Protein AF-A0A927YFL9-F1 (afdb_monomer)

Secondary structure (DSSP, 8-state):
---HHHHHHHHHHHHHHHHHHHHHHHHHTT-SS--TTHHHHHHHHHHHHHHHHHHHSPPS-S-THHHHHHHHHHHHHHHHHHHHHHHHHT-S-SSHHHHHHHHHHHHHHHHHHHHHHHHHHHHHHHHHHHHHHHHHHTT-

Structure (mmCIF, N/CA/C/O backbone):
data_AF-A0A927YFL9-F1
#
_entry.id   AF-A0A927YFL9-F1
#
loop_
_atom_site.group_PDB
_atom_site.id
_atom_site.type_symbol
_atom_site.label_atom_id
_atom_site.label_alt_id
_atom_site.label_comp_id
_atom_site.label_asym_id
_atom_site.label_entity_id
_atom_site.label_seq_id
_atom_site.pdbx_PDB_ins_code
_atom_site.Cartn_x
_atom_site.Cartn_y
_atom_site.Cartn_z
_atom_site.occupancy
_atom_site.B_iso_or_equiv
_atom_site.auth_seq_id
_atom_site.auth_comp_id
_atom_site.auth_asym_id
_atom_site.auth_atom_id
_atom_site.pdbx_PDB_model_num
ATOM 1 N N . MET A 1 1 ? -5.599 15.712 15.886 1.00 47.41 1 MET A N 1
ATOM 2 C CA . MET A 1 1 ? -4.194 15.367 15.553 1.00 47.41 1 MET A CA 1
ATOM 3 C C . MET A 1 1 ? -4.098 13.857 15.496 1.00 47.41 1 MET A C 1
ATOM 5 O O . MET A 1 1 ? -4.342 13.212 16.509 1.00 47.41 1 MET A O 1
ATOM 9 N N . ARG A 1 2 ? -3.800 13.289 14.327 1.00 64.38 2 ARG A N 1
ATOM 10 C CA . ARG A 1 2 ? -3.713 11.833 14.165 1.00 64.38 2 ARG A CA 1
ATOM 11 C C . ARG A 1 2 ? -2.525 11.284 14.945 1.00 64.38 2 ARG A C 1
ATOM 13 O O . ARG A 1 2 ? -1.443 11.865 14.920 1.00 64.38 2 ARG A O 1
ATOM 20 N N . SER A 1 3 ? -2.725 10.172 15.645 1.00 75.94 3 SER A N 1
ATOM 21 C CA . SER A 1 3 ? -1.669 9.568 16.459 1.00 75.94 3 SER A CA 1
ATOM 22 C C . SER A 1 3 ? -0.585 8.942 15.579 1.00 75.94 3 SER A C 1
ATOM 24 O O . SER 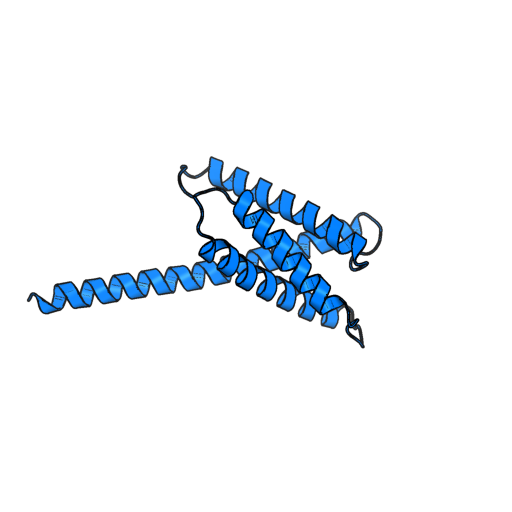A 1 3 ? -0.890 8.315 14.567 1.00 75.94 3 SER A O 1
ATOM 26 N N . ILE A 1 4 ? 0.678 9.024 16.007 1.00 83.56 4 ILE A N 1
ATOM 27 C CA . ILE A 1 4 ? 1.791 8.266 15.403 1.00 83.56 4 ILE A C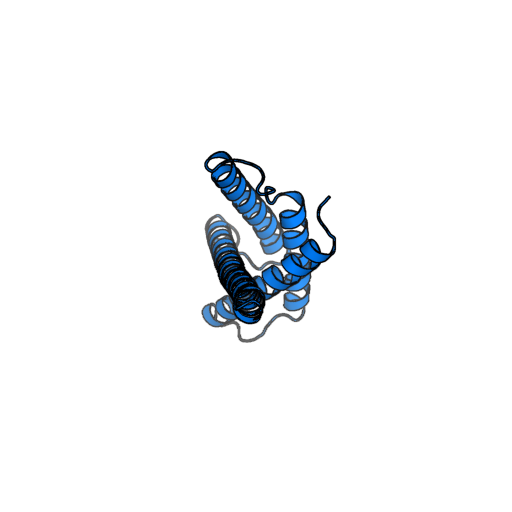A 1
ATOM 28 C C . ILE A 1 4 ? 1.496 6.757 15.407 1.00 83.56 4 ILE A C 1
ATOM 30 O O . ILE A 1 4 ? 1.890 6.046 14.488 1.00 83.56 4 ILE A O 1
ATOM 34 N N . LYS A 1 5 ? 0.745 6.265 16.400 1.00 83.56 5 LYS A N 1
ATOM 35 C CA . LYS A 1 5 ? 0.334 4.855 16.471 1.00 83.56 5 LYS A CA 1
ATOM 36 C C . LYS A 1 5 ? -0.501 4.432 15.258 1.00 83.56 5 LYS A C 1
ATOM 38 O O . LYS A 1 5 ? -0.318 3.325 14.763 1.00 83.56 5 LYS A O 1
ATOM 43 N N . GLU A 1 6 ? -1.353 5.323 14.749 1.00 82.12 6 GLU A N 1
ATOM 44 C CA . GLU A 1 6 ? -2.157 5.060 13.550 1.00 82.12 6 GLU A CA 1
ATOM 45 C C . GLU A 1 6 ? -1.281 4.984 12.300 1.00 82.12 6 GLU A C 1
ATOM 47 O O . GLU A 1 6 ? -1.466 4.088 11.483 1.00 82.12 6 GLU A O 1
ATOM 52 N N . LEU A 1 7 ? -0.269 5.851 12.173 1.00 86.12 7 LEU A N 1
ATOM 53 C CA . LEU A 1 7 ? 0.694 5.771 11.070 1.00 86.12 7 LEU A CA 1
ATOM 54 C C . LEU A 1 7 ? 1.405 4.409 11.045 1.00 86.12 7 LEU A C 1
ATOM 56 O O . LEU A 1 7 ? 1.472 3.772 9.9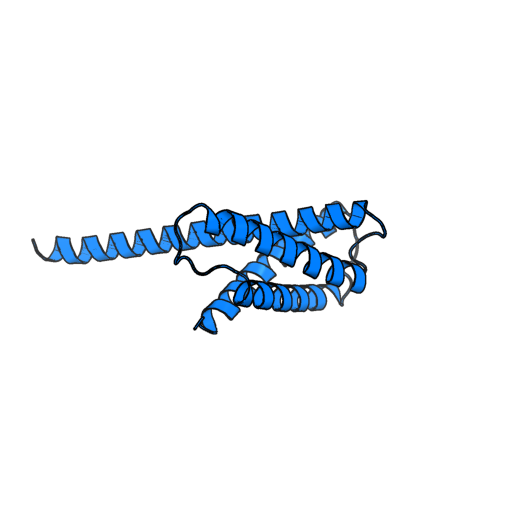96 1.00 86.12 7 LEU A O 1
ATOM 60 N N . PHE A 1 8 ? 1.899 3.941 12.196 1.00 87.56 8 PHE A N 1
ATOM 61 C CA . PHE A 1 8 ? 2.545 2.627 12.297 1.00 87.56 8 PHE A CA 1
ATOM 62 C C . PHE A 1 8 ? 1.582 1.476 11.988 1.00 87.56 8 PHE A C 1
ATOM 64 O O . PHE A 1 8 ? 1.962 0.526 11.307 1.00 87.56 8 PHE A O 1
ATOM 71 N N . LYS A 1 9 ? 0.328 1.566 12.442 1.00 86.19 9 LYS A N 1
ATOM 72 C CA . LYS A 1 9 ? -0.717 0.582 12.134 1.00 86.19 9 LYS A CA 1
ATOM 73 C C . LYS A 1 9 ? -0.981 0.504 10.625 1.00 86.19 9 LYS A C 1
ATOM 75 O O . LYS A 1 9 ? -0.938 -0.588 10.060 1.00 86.19 9 LYS A O 1
ATOM 80 N N . TRP A 1 10 ? -1.165 1.648 9.961 1.00 85.94 10 TRP A N 1
ATOM 81 C CA . TRP A 1 10 ? -1.327 1.715 8.505 1.00 85.94 10 TRP A CA 1
ATOM 82 C C . TRP A 1 10 ? -0.101 1.197 7.760 1.00 85.94 10 TRP A C 1
ATOM 84 O O . TRP A 1 10 ? -0.252 0.440 6.806 1.00 85.94 10 TRP A O 1
ATOM 94 N N . PHE A 1 11 ? 1.106 1.534 8.217 1.00 90.12 11 PHE A N 1
ATOM 95 C CA . PHE A 1 11 ? 2.343 1.017 7.639 1.00 90.12 11 PHE A CA 1
ATOM 96 C C . PHE A 1 11 ? 2.402 -0.511 7.661 1.00 90.12 11 PHE A C 1
ATOM 98 O O . PHE A 1 11 ? 2.730 -1.113 6.639 1.00 90.12 11 PHE A O 1
ATOM 105 N N . ILE A 1 12 ? 2.041 -1.144 8.780 1.00 89.56 12 ILE A N 1
ATOM 106 C CA . ILE A 1 12 ? 2.032 -2.607 8.893 1.00 89.56 12 ILE A CA 1
ATOM 107 C C . ILE A 1 12 ? 0.994 -3.215 7.944 1.00 89.56 12 ILE A C 1
ATOM 109 O O . ILE A 1 12 ? 1.331 -4.129 7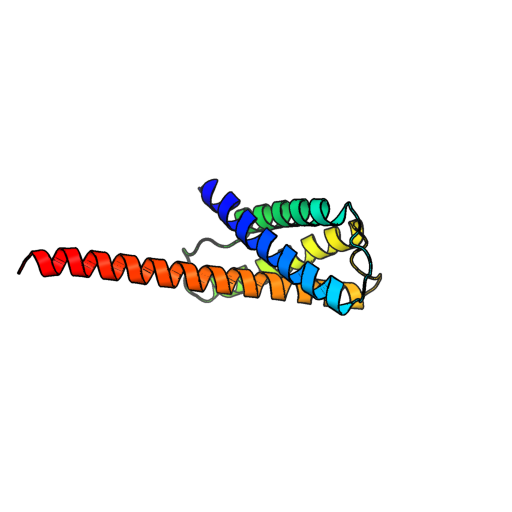.192 1.00 89.56 12 ILE A O 1
ATOM 113 N N . TYR A 1 13 ? -0.240 -2.702 7.929 1.00 87.50 13 TYR A N 1
ATOM 114 C CA . TYR A 1 13 ? -1.288 -3.239 7.055 1.00 87.50 13 TYR A CA 1
ATOM 115 C C . TYR A 1 13 ? -0.967 -3.074 5.573 1.00 87.50 13 TYR A C 1
ATOM 117 O O . TYR A 1 13 ? -1.070 -4.037 4.816 1.00 87.50 13 TYR A O 1
ATOM 125 N N . ILE A 1 14 ? -0.537 -1.880 5.165 1.00 88.25 14 ILE A N 1
ATOM 126 C CA . ILE A 1 14 ? -0.239 -1.594 3.764 1.00 88.25 14 ILE A CA 1
ATOM 127 C C . ILE A 1 14 ? 0.984 -2.389 3.311 1.00 88.25 14 ILE A C 1
ATOM 129 O O . ILE A 1 14 ? 0.940 -3.001 2.250 1.00 88.25 14 ILE A O 1
ATOM 133 N N . SER A 1 15 ? 2.046 -2.460 4.118 1.00 90.69 15 SER A N 1
ATOM 134 C CA . SER A 1 15 ? 3.237 -3.245 3.763 1.00 90.69 15 SER A CA 1
ATOM 135 C C . SER A 1 15 ? 2.924 -4.737 3.651 1.00 90.69 15 SER A C 1
ATOM 137 O O . SER A 1 15 ? 3.399 -5.386 2.723 1.00 90.69 15 SER A O 1
ATOM 139 N N . ALA A 1 16 ? 2.091 -5.277 4.547 1.00 90.81 16 ALA A N 1
ATOM 140 C CA . ALA A 1 16 ? 1.627 -6.659 4.452 1.00 90.81 16 ALA A CA 1
ATOM 141 C C . ALA A 1 16 ? 0.793 -6.892 3.181 1.00 90.81 16 ALA A C 1
ATOM 143 O O . ALA A 1 16 ? 1.019 -7.871 2.475 1.00 90.81 16 ALA A O 1
ATOM 144 N N . GLY A 1 17 ? -0.120 -5.973 2.851 1.00 90.06 17 GLY A N 1
ATOM 145 C CA . GLY A 1 17 ? -0.913 -6.032 1.622 1.00 90.06 17 GLY A CA 1
ATOM 146 C C . GLY A 1 17 ? -0.050 -5.981 0.360 1.00 90.06 17 GLY A C 1
ATOM 147 O O . GLY A 1 17 ? -0.195 -6.837 -0.510 1.00 90.06 17 GLY A O 1
ATOM 148 N N . ILE A 1 18 ? 0.894 -5.034 0.281 1.00 90.56 18 ILE A N 1
ATOM 149 C CA . ILE A 1 18 ? 1.838 -4.921 -0.842 1.00 90.56 18 ILE A CA 1
ATOM 150 C C . ILE A 1 18 ? 2.668 -6.196 -0.964 1.00 90.56 18 ILE A C 1
ATOM 152 O O . ILE A 1 18 ? 2.862 -6.674 -2.076 1.00 90.56 18 ILE A O 1
ATOM 156 N N . LEU A 1 19 ? 3.138 -6.771 0.145 1.00 91.25 19 LEU A N 1
ATOM 157 C CA . LEU A 1 19 ? 3.923 -8.004 0.119 1.00 91.25 19 LEU A CA 1
ATOM 158 C C . LEU A 1 19 ? 3.119 -9.180 -0.451 1.00 91.25 19 LEU A C 1
ATOM 160 O O . LEU A 1 19 ? 3.639 -9.906 -1.293 1.00 91.25 19 LEU A O 1
ATOM 164 N N . VAL A 1 20 ? 1.858 -9.342 -0.034 1.00 90.69 20 VAL A N 1
ATOM 165 C CA . VAL A 1 20 ? 0.965 -10.395 -0.550 1.00 90.69 20 VAL A CA 1
ATOM 166 C C . VAL A 1 20 ? 0.721 -10.216 -2.046 1.00 90.69 20 VAL A C 1
ATOM 168 O O . VAL A 1 20 ? 0.909 -11.161 -2.806 1.00 90.69 20 VAL A O 1
ATOM 171 N N . VAL A 1 21 ? 0.356 -9.006 -2.482 1.00 89.75 21 VAL A N 1
ATOM 172 C CA . VAL A 1 21 ? 0.140 -8.711 -3.908 1.00 89.75 21 VAL A CA 1
ATOM 173 C C . VAL A 1 21 ? 1.422 -8.933 -4.707 1.00 89.75 21 VAL A C 1
ATOM 175 O O . VAL A 1 21 ? 1.385 -9.574 -5.750 1.00 89.75 21 VAL A O 1
ATOM 178 N N . SER A 1 22 ? 2.569 -8.496 -4.184 1.00 87.44 22 SER A N 1
ATOM 179 C CA . SER A 1 22 ? 3.867 -8.714 -4.827 1.00 87.44 22 SER A CA 1
ATOM 180 C C . SER A 1 22 ? 4.151 -10.204 -4.994 1.00 87.44 22 SER A C 1
ATOM 182 O O . SER A 1 22 ? 4.505 -10.622 -6.088 1.00 87.44 22 SER A O 1
ATOM 184 N N . ALA A 1 23 ? 3.965 -11.014 -3.946 1.00 88.25 23 ALA A N 1
ATOM 185 C CA . ALA A 1 23 ? 4.193 -12.457 -4.002 1.00 88.25 23 ALA A CA 1
ATOM 186 C C . ALA A 1 23 ? 3.338 -13.134 -5.086 1.00 88.25 23 ALA A C 1
ATOM 188 O O . ALA A 1 23 ? 3.874 -13.888 -5.896 1.00 88.25 23 ALA A O 1
ATOM 189 N N . VAL A 1 24 ? 2.045 -12.795 -5.153 1.00 87.81 24 VAL A N 1
ATOM 190 C CA . VAL A 1 24 ? 1.131 -13.298 -6.192 1.00 87.81 24 VAL A CA 1
ATOM 191 C C . VAL A 1 24 ? 1.588 -12.862 -7.585 1.00 87.81 24 VAL A C 1
ATOM 193 O O . VAL A 1 24 ? 1.600 -13.671 -8.509 1.00 87.81 24 VAL A O 1
ATOM 196 N N . SER A 1 25 ? 2.009 -11.607 -7.746 1.00 83.75 25 SER A N 1
ATOM 197 C CA . SER A 1 25 ? 2.516 -11.105 -9.024 1.00 83.75 25 SER A CA 1
ATOM 198 C C . SER A 1 25 ? 3.802 -11.821 -9.452 1.00 83.75 25 SER A C 1
ATOM 200 O O . SER A 1 25 ? 3.913 -12.219 -10.607 1.00 83.75 25 SER A O 1
ATOM 202 N N . PHE A 1 26 ? 4.757 -12.055 -8.545 1.00 83.25 26 PHE A N 1
ATOM 203 C CA . PHE A 1 26 ? 5.983 -12.808 -8.855 1.00 83.25 26 PHE A CA 1
ATOM 204 C C . PHE A 1 26 ? 5.684 -14.235 -9.329 1.00 83.25 26 PHE A C 1
ATOM 206 O O . PHE A 1 26 ? 6.288 -14.689 -10.302 1.00 83.25 26 PHE A O 1
ATOM 213 N N . GLU A 1 27 ? 4.730 -14.910 -8.684 1.00 84.56 27 GLU A N 1
ATOM 214 C CA . GLU A 1 27 ? 4.272 -16.242 -9.086 1.00 84.56 27 GLU A CA 1
ATOM 215 C C . GLU A 1 27 ? 3.585 -16.214 -10.461 1.00 84.56 27 GLU A C 1
ATOM 217 O O . GLU A 1 27 ? 3.909 -17.020 -11.332 1.00 84.56 27 GLU A O 1
ATOM 222 N N . ALA A 1 28 ? 2.708 -15.236 -10.704 1.00 82.31 28 ALA A N 1
ATOM 223 C CA . ALA A 1 28 ? 1.992 -15.091 -11.971 1.00 82.31 28 ALA A CA 1
ATOM 224 C C . ALA A 1 28 ? 2.911 -14.762 -13.162 1.00 82.31 28 ALA A C 1
ATOM 226 O O . ALA A 1 28 ? 2.665 -15.227 -14.275 1.00 82.31 28 ALA A O 1
ATOM 227 N N . TYR A 1 29 ? 3.970 -13.974 -12.945 1.00 78.44 29 TYR A N 1
ATOM 228 C CA . TYR A 1 29 ? 4.946 -13.617 -13.983 1.00 78.44 29 TYR A CA 1
ATOM 229 C C . TYR A 1 29 ? 6.071 -14.652 -14.156 1.00 78.44 29 TYR A C 1
ATOM 231 O O . TYR A 1 29 ? 6.906 -14.482 -15.044 1.00 78.44 29 TYR A O 1
ATOM 239 N N . GLY A 1 30 ? 6.102 -15.718 -13.346 1.00 72.12 30 GLY A N 1
ATOM 240 C CA . GLY A 1 30 ? 7.066 -16.814 -13.486 1.00 72.12 30 GLY A CA 1
ATOM 241 C C . GLY A 1 30 ? 8.522 -16.394 -13.265 1.00 72.12 30 GLY A C 1
ATOM 242 O O . GLY A 1 30 ? 9.429 -16.944 -13.886 1.00 72.12 30 GLY A O 1
ATOM 243 N N . LEU A 1 31 ? 8.758 -15.387 -12.422 1.00 70.44 31 LEU A N 1
ATOM 244 C CA . LEU A 1 31 ? 10.106 -14.895 -12.145 1.00 70.44 31 LEU A CA 1
ATOM 245 C C . LEU A 1 31 ? 10.833 -15.866 -11.205 1.00 70.44 31 LEU A C 1
ATOM 247 O O . LEU A 1 31 ? 10.484 -15.989 -10.034 1.00 70.44 31 LEU A O 1
ATOM 251 N N . GLU A 1 32 ? 11.877 -16.524 -11.711 1.00 65.19 32 GLU A N 1
ATOM 252 C CA . GLU A 1 32 ? 12.637 -17.542 -10.967 1.00 65.19 32 GLU A CA 1
ATOM 253 C C . GLU A 1 32 ? 13.429 -16.978 -9.774 1.00 65.19 32 GLU A C 1
ATOM 255 O O . GLU A 1 32 ? 13.765 -17.713 -8.845 1.00 65.19 32 GLU A O 1
ATOM 260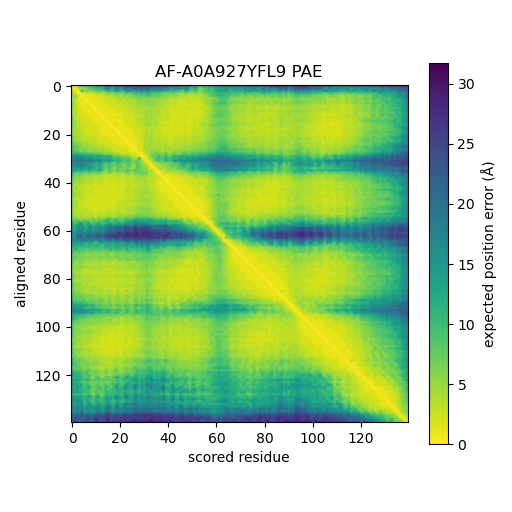 N N . ALA A 1 33 ? 13.733 -15.675 -9.777 1.00 68.44 33 ALA A N 1
ATOM 261 C CA . ALA A 1 33 ? 14.501 -15.030 -8.721 1.00 68.44 33 ALA A CA 1
ATOM 262 C C . ALA A 1 33 ? 13.946 -13.648 -8.363 1.00 68.44 33 ALA A C 1
ATOM 264 O O . ALA A 1 33 ? 13.770 -12.780 -9.218 1.00 68.44 33 ALA A O 1
ATOM 265 N N . LEU A 1 34 ? 13.745 -13.432 -7.063 1.00 71.12 34 LEU A N 1
ATOM 266 C CA . LEU A 1 34 ? 13.434 -12.129 -6.483 1.00 71.12 34 LEU A CA 1
ATOM 267 C C . LEU A 1 34 ? 14.695 -11.249 -6.479 1.00 71.12 34 LEU A C 1
ATOM 269 O O . LEU A 1 34 ? 15.689 -11.616 -5.841 1.00 71.12 34 LEU A O 1
ATOM 273 N N . PRO A 1 35 ? 14.684 -10.073 -7.132 1.00 79.38 35 PRO A N 1
ATOM 274 C CA . PRO A 1 35 ? 15.774 -9.119 -6.998 1.00 79.38 35 PRO A CA 1
ATOM 275 C C . PRO A 1 35 ? 15.955 -8.723 -5.527 1.00 79.38 35 PRO A C 1
ATOM 277 O O . PRO A 1 35 ? 14.998 -8.387 -4.829 1.00 79.38 35 PRO A O 1
ATOM 280 N N . LYS A 1 36 ? 17.202 -8.724 -5.046 1.00 77.94 36 LYS A N 1
ATOM 281 C CA . LYS A 1 36 ? 17.553 -8.414 -3.644 1.00 77.94 36 LYS A CA 1
ATOM 282 C C . LYS A 1 36 ? 16.996 -7.073 -3.141 1.00 77.94 36 LYS A C 1
ATOM 284 O O . LYS A 1 36 ? 16.723 -6.919 -1.953 1.00 77.94 36 LYS A O 1
ATOM 289 N N . ASP A 1 37 ? 16.810 -6.116 -4.047 1.00 85.94 37 ASP A N 1
ATOM 290 C CA . ASP A 1 37 ? 16.359 -4.764 -3.722 1.00 85.94 37 ASP A CA 1
ATOM 291 C C . ASP A 1 37 ? 14.829 -4.670 -3.593 1.00 85.94 37 ASP A C 1
ATOM 293 O O . ASP A 1 37 ? 14.321 -3.715 -3.005 1.00 85.94 37 ASP A O 1
ATOM 297 N N . THR A 1 38 ? 14.078 -5.668 -4.077 1.00 84.62 38 THR A N 1
ATOM 298 C CA . THR A 1 38 ? 12.608 -5.654 -4.099 1.00 84.62 38 THR A CA 1
ATOM 299 C C . THR A 1 38 ? 12.011 -5.564 -2.697 1.00 84.62 38 THR A C 1
ATOM 301 O O . THR A 1 38 ? 11.068 -4.806 -2.487 1.00 84.62 38 THR A O 1
ATOM 304 N N . LEU A 1 39 ? 12.577 -6.258 -1.704 1.00 87.31 39 LEU A N 1
ATOM 305 C CA . LEU A 1 39 ? 12.075 -6.193 -0.324 1.00 87.31 39 LEU A CA 1
ATOM 306 C C . LEU A 1 39 ? 12.218 -4.786 0.275 1.00 87.31 39 LEU A C 1
ATOM 308 O O . LEU A 1 39 ? 11.289 -4.275 0.900 1.00 87.31 39 LEU A O 1
ATOM 312 N N . TRP A 1 40 ? 13.352 -4.125 0.032 1.00 91.06 40 TRP A N 1
ATOM 313 C CA . TRP A 1 40 ? 13.557 -2.738 0.453 1.00 91.06 40 TRP A CA 1
ATOM 314 C C . TRP A 1 40 ? 12.631 -1.775 -0.288 1.00 91.06 40 TRP A C 1
ATOM 316 O O . TRP A 1 40 ? 12.074 -0.863 0.321 1.00 91.06 40 TRP A O 1
ATOM 326 N N . GLN A 1 41 ? 12.408 -1.998 -1.582 1.00 90.31 41 GLN A N 1
ATOM 327 C CA . GLN A 1 41 ? 11.461 -1.219 -2.379 1.00 90.31 41 GLN A CA 1
ATOM 328 C C . GLN A 1 41 ? 10.017 -1.377 -1.875 1.00 90.31 41 GLN A C 1
ATOM 330 O O . GLN A 1 41 ? 9.293 -0.382 -1.815 1.00 90.31 41 GLN A O 1
ATOM 335 N N . ILE A 1 42 ? 9.607 -2.579 -1.448 1.00 90.69 42 ILE A N 1
ATOM 336 C CA . ILE A 1 42 ? 8.300 -2.826 -0.815 1.00 90.69 42 ILE A CA 1
ATOM 337 C C . ILE A 1 42 ? 8.184 -2.042 0.494 1.00 90.69 42 ILE A C 1
ATOM 339 O O . ILE A 1 42 ? 7.191 -1.346 0.690 1.00 90.69 42 ILE A O 1
ATOM 343 N N . LEU A 1 43 ? 9.204 -2.084 1.359 1.00 91.94 43 LEU A N 1
ATOM 344 C CA . LEU A 1 43 ? 9.199 -1.336 2.623 1.00 91.94 43 LEU A CA 1
ATOM 345 C C . LEU A 1 43 ? 9.102 0.177 2.400 1.00 91.94 43 LEU A C 1
ATOM 347 O O . LEU A 1 43 ? 8.301 0.847 3.051 1.00 91.94 43 LEU A O 1
ATOM 351 N N . ILE A 1 44 ? 9.877 0.722 1.458 1.00 92.50 44 ILE A N 1
ATOM 352 C CA . ILE A 1 44 ? 9.825 2.150 1.116 1.00 92.50 44 ILE A CA 1
ATOM 353 C C . ILE A 1 44 ? 8.451 2.509 0.543 1.00 92.50 44 ILE A C 1
ATOM 355 O O . ILE A 1 44 ? 7.867 3.518 0.937 1.00 92.50 44 ILE A O 1
ATOM 359 N N . SER A 1 45 ? 7.904 1.675 -0.343 1.00 90.94 45 SER A N 1
ATOM 360 C CA . SER A 1 45 ? 6.574 1.889 -0.924 1.00 90.94 45 SER A CA 1
ATOM 361 C C . SER A 1 45 ? 5.489 1.866 0.147 1.00 90.94 45 SER A C 1
ATOM 363 O O . SER A 1 45 ? 4.650 2.764 0.179 1.00 90.94 45 SER A O 1
ATOM 365 N N . GLY A 1 46 ? 5.546 0.905 1.071 1.00 91.00 46 GLY A N 1
ATOM 366 C CA . GLY A 1 46 ? 4.663 0.820 2.231 1.00 91.00 46 GLY A CA 1
ATOM 367 C C . GLY A 1 46 ? 4.766 2.049 3.134 1.00 91.00 46 GLY A C 1
ATOM 368 O O . GLY A 1 46 ? 3.749 2.593 3.552 1.00 91.00 46 GLY A O 1
ATOM 369 N N . ALA A 1 47 ? 5.977 2.557 3.380 1.00 91.88 47 ALA A N 1
ATOM 370 C CA . ALA A 1 47 ? 6.186 3.761 4.185 1.00 91.88 47 ALA A CA 1
ATOM 371 C C . ALA A 1 47 ? 5.601 5.011 3.512 1.00 91.88 47 ALA A C 1
ATOM 373 O O . ALA A 1 47 ? 4.875 5.775 4.148 1.00 91.88 47 ALA A O 1
ATOM 374 N N . VAL A 1 48 ? 5.869 5.207 2.218 1.00 92.50 48 VAL A N 1
ATOM 375 C CA . VAL A 1 48 ? 5.363 6.360 1.456 1.00 92.50 48 VAL A CA 1
ATOM 376 C C . VAL A 1 48 ? 3.839 6.319 1.348 1.00 92.50 48 VAL A C 1
ATOM 378 O O . VAL A 1 48 ? 3.180 7.334 1.566 1.00 92.50 48 VAL A O 1
ATOM 381 N N . THR A 1 49 ? 3.260 5.157 1.052 1.00 90.00 49 THR A N 1
ATOM 382 C CA . THR A 1 49 ? 1.800 4.992 0.959 1.00 90.00 49 THR A CA 1
ATOM 383 C C . THR A 1 49 ? 1.114 5.120 2.315 1.00 90.00 49 THR A C 1
ATOM 385 O O . THR A 1 49 ? 0.049 5.729 2.390 1.00 90.00 49 THR A O 1
ATOM 388 N N . ALA A 1 50 ? 1.725 4.645 3.402 1.00 88.94 50 ALA A N 1
ATOM 389 C CA . ALA A 1 50 ? 1.214 4.855 4.754 1.00 88.94 50 ALA A CA 1
ATOM 390 C C . ALA A 1 50 ? 1.257 6.328 5.168 1.00 88.94 50 ALA A C 1
ATOM 392 O O . ALA A 1 50 ? 0.279 6.827 5.718 1.00 88.94 50 ALA A O 1
ATOM 393 N N . LEU A 1 51 ? 2.334 7.051 4.846 1.00 88.88 51 LEU A N 1
ATOM 394 C CA . LEU A 1 51 ? 2.409 8.500 5.051 1.00 88.88 51 LEU A CA 1
ATOM 395 C C . LEU A 1 51 ? 1.349 9.237 4.227 1.00 88.88 51 LEU A C 1
ATOM 397 O O . LEU A 1 51 ? 0.643 10.093 4.756 1.00 88.88 51 LEU A O 1
ATOM 401 N N . ALA A 1 52 ? 1.186 8.871 2.954 1.00 87.56 52 ALA A N 1
ATOM 402 C CA . ALA A 1 52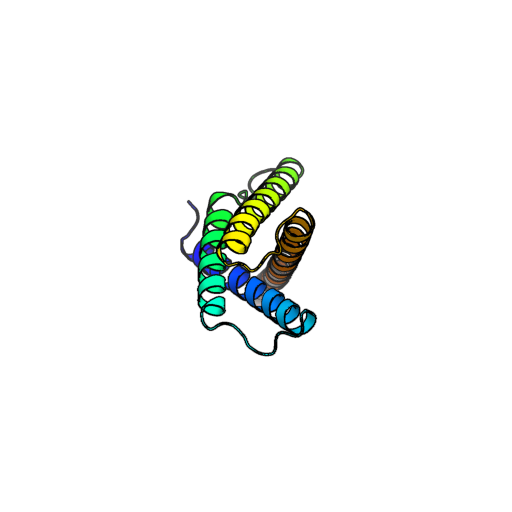 ? 0.156 9.440 2.092 1.00 87.56 52 ALA A CA 1
ATOM 403 C C . ALA A 1 52 ? -1.251 9.166 2.640 1.00 87.56 52 ALA A C 1
ATOM 405 O O . ALA A 1 52 ? -2.084 10.065 2.658 1.00 87.56 52 ALA A O 1
ATOM 406 N N . THR A 1 53 ? -1.505 7.961 3.150 1.00 86.06 53 THR A N 1
ATOM 407 C CA . THR A 1 53 ? -2.767 7.589 3.808 1.00 86.06 53 THR A CA 1
ATOM 408 C C . THR A 1 53 ? -2.976 8.383 5.087 1.00 86.06 53 THR A C 1
ATOM 410 O O . THR A 1 53 ? -4.036 8.963 5.291 1.00 86.06 53 THR A O 1
ATOM 413 N N . TRP A 1 54 ? -1.951 8.518 5.920 1.00 82.75 54 TRP A N 1
ATOM 414 C CA . TRP A 1 54 ? -2.033 9.289 7.153 1.00 82.75 54 TRP A CA 1
ATOM 415 C C . TRP A 1 54 ? -2.320 10.779 6.915 1.00 82.75 54 TRP A C 1
ATOM 417 O O . TRP A 1 54 ? -3.011 11.388 7.728 1.00 82.75 54 TRP A O 1
ATOM 427 N N . ILE A 1 55 ? -1.864 11.354 5.797 1.00 81.44 55 ILE A N 1
ATOM 428 C CA . ILE A 1 55 ? -2.117 12.757 5.424 1.00 81.44 55 ILE A CA 1
ATOM 429 C C . ILE A 1 55 ? -3.461 12.927 4.697 1.00 81.44 55 ILE A C 1
ATOM 431 O O . ILE A 1 55 ? -4.193 13.873 4.976 1.00 81.44 55 ILE A O 1
ATOM 435 N N . LEU A 1 56 ? -3.781 12.039 3.751 1.00 79.25 56 LEU A N 1
ATOM 436 C CA . LEU A 1 56 ? -4.871 12.226 2.784 1.00 79.25 56 LEU A CA 1
ATOM 437 C C . LEU A 1 56 ? -6.152 11.459 3.117 1.00 79.25 56 LEU A C 1
ATOM 439 O O . LEU A 1 56 ? -7.203 11.800 2.574 1.00 79.25 56 LEU A O 1
ATOM 443 N N . CYS A 1 57 ? -6.091 10.421 3.957 1.00 73.06 57 CYS A N 1
ATOM 444 C CA . CYS A 1 57 ? -7.290 9.675 4.331 1.00 73.06 57 CYS A CA 1
ATOM 445 C C . CYS A 1 57 ? -8.255 10.637 5.043 1.00 73.06 57 CYS A C 1
ATOM 447 O O . CYS A 1 57 ? -7.810 11.353 5.934 1.00 73.06 57 CYS A O 1
ATOM 449 N N . PRO A 1 58 ? -9.530 10.750 4.657 1.00 65.88 58 PRO A N 1
ATOM 450 C CA . PRO A 1 58 ? -10.479 11.631 5.339 1.00 65.88 58 PRO A CA 1
ATOM 451 C C . PRO A 1 58 ? -10.760 11.159 6.777 1.00 65.88 58 PRO A C 1
ATOM 453 O O . PRO A 1 58 ? -10.894 9.967 7.012 1.00 65.88 58 PRO A O 1
ATOM 456 N N . GLU A 1 59 ? -10.837 12.086 7.740 1.00 63.06 59 GLU A N 1
ATOM 457 C CA . GLU A 1 59 ? -11.355 11.786 9.089 1.00 63.06 59 GLU A CA 1
ATOM 458 C C . GLU A 1 59 ? -12.886 11.651 9.012 1.00 63.06 59 GLU A C 1
ATOM 460 O O . GLU A 1 59 ? -13.537 12.443 8.324 1.00 63.06 59 GLU A O 1
ATOM 465 N N . ASP A 1 60 ? -13.437 10.644 9.698 1.00 56.38 60 ASP A N 1
ATOM 466 C CA . ASP A 1 60 ? -14.844 10.195 9.671 1.00 56.38 60 ASP A CA 1
ATOM 467 C C . ASP A 1 60 ? -15.873 11.198 10.239 1.00 56.38 60 ASP A C 1
ATOM 469 O O . ASP A 1 60 ? -16.949 10.820 10.697 1.00 56.38 60 ASP A O 1
ATOM 473 N N . GLU A 1 61 ? -15.581 12.497 10.224 1.00 53.25 61 GLU A N 1
ATOM 474 C CA . GLU A 1 61 ? -16.457 13.510 10.819 1.00 53.25 61 GLU A CA 1
ATOM 475 C C . GLU A 1 61 ? -17.624 13.952 9.923 1.00 53.25 61 GLU A C 1
ATOM 477 O O . GLU A 1 61 ? -18.475 14.702 10.397 1.00 53.25 61 GLU A O 1
ATOM 482 N N . ASP A 1 62 ? -17.735 13.487 8.669 1.00 49.25 62 ASP A N 1
ATOM 483 C CA . ASP A 1 62 ? -18.754 14.017 7.750 1.00 49.25 62 ASP A CA 1
ATOM 484 C C . ASP A 1 62 ? -19.659 12.977 7.066 1.00 49.25 62 ASP A C 1
ATOM 486 O O . ASP A 1 62 ? -19.254 11.879 6.679 1.00 49.25 62 ASP A O 1
ATOM 490 N N . ARG A 1 63 ? -20.940 13.344 6.918 1.00 49.72 63 ARG A N 1
ATOM 491 C CA . ARG A 1 63 ? -22.045 12.453 6.528 1.00 49.72 63 ARG A CA 1
ATOM 492 C C . ARG A 1 63 ? -21.939 11.995 5.063 1.00 49.72 63 ARG A C 1
ATOM 494 O O . ARG A 1 63 ? -22.358 12.683 4.131 1.00 49.72 63 ARG A O 1
ATOM 501 N N . GLY A 1 64 ? -21.499 10.754 4.866 1.00 61.25 64 GLY A N 1
ATOM 502 C CA . GLY A 1 64 ? -21.876 9.874 3.749 1.00 61.25 64 GLY A CA 1
ATOM 503 C C . GLY A 1 64 ? -21.288 10.201 2.367 1.00 61.25 64 GLY A C 1
ATOM 504 O O . GLY A 1 64 ? -20.374 9.522 1.906 1.00 61.25 64 GLY A O 1
ATOM 505 N N . LYS A 1 65 ? -21.836 11.197 1.652 1.00 57.03 65 LYS A N 1
ATOM 506 C CA . LYS A 1 65 ? -21.524 11.434 0.219 1.00 57.03 65 LYS A CA 1
ATOM 507 C C . LYS A 1 65 ? -20.160 12.090 -0.003 1.00 57.03 65 LYS A C 1
ATOM 509 O O . LYS A 1 65 ? -19.473 11.778 -0.974 1.00 57.03 65 LYS A O 1
ATOM 514 N N . VAL A 1 66 ? -19.759 12.981 0.903 1.00 64.44 66 VAL A N 1
ATOM 515 C CA . VAL A 1 66 ? -18.454 13.662 0.849 1.00 64.44 66 VAL A CA 1
ATOM 516 C C . VAL A 1 66 ? -17.320 12.670 1.137 1.00 64.44 66 VAL A C 1
ATOM 518 O O . VAL A 1 66 ? -16.260 12.746 0.517 1.00 64.44 66 VAL A O 1
ATOM 521 N N . THR A 1 67 ? -17.570 11.680 1.996 1.00 68.44 67 THR A N 1
ATOM 522 C CA . THR A 1 67 ? -16.621 10.619 2.362 1.00 68.44 67 THR A CA 1
ATOM 523 C C . THR A 1 67 ? -16.283 9.721 1.177 1.00 68.44 67 THR A C 1
ATOM 525 O O . THR A 1 67 ? -15.107 9.472 0.927 1.00 68.44 67 THR A O 1
ATOM 528 N N . ALA A 1 68 ? -17.278 9.324 0.375 1.00 71.69 68 ALA A N 1
ATOM 529 C CA . ALA A 1 68 ? -17.047 8.508 -0.820 1.00 71.69 68 ALA A CA 1
ATOM 530 C C . ALA A 1 68 ? -16.162 9.223 -1.858 1.00 71.69 68 ALA A C 1
ATOM 532 O O . ALA A 1 68 ? -15.208 8.640 -2.368 1.00 71.69 68 ALA A O 1
ATOM 533 N N . ILE A 1 69 ? -16.421 10.507 -2.132 1.00 75.81 69 ILE A N 1
ATOM 534 C CA . ILE A 1 69 ? -15.611 11.296 -3.079 1.00 75.81 69 ILE A CA 1
ATOM 535 C C . ILE A 1 69 ? -14.174 11.449 -2.567 1.00 75.81 69 ILE A C 1
ATOM 537 O O . ILE A 1 69 ? -13.224 11.277 -3.330 1.00 75.81 69 ILE A O 1
ATOM 541 N N . ARG A 1 70 ? -13.994 11.731 -1.271 1.00 78.19 70 ARG A N 1
ATOM 542 C CA . ARG A 1 70 ? -12.662 11.830 -0.657 1.00 78.19 70 ARG A CA 1
ATOM 543 C C . ARG A 1 70 ? -11.911 10.498 -0.694 1.00 78.19 70 ARG A C 1
ATOM 545 O O . ARG A 1 70 ? -10.711 10.499 -0.945 1.00 78.19 70 ARG A O 1
ATOM 552 N N . MET A 1 71 ? -12.607 9.375 -0.521 1.00 78.75 71 MET A N 1
ATOM 553 C CA . MET A 1 71 ? -12.027 8.034 -0.633 1.00 78.75 71 MET A CA 1
ATOM 554 C C . MET A 1 71 ? -11.557 7.737 -2.062 1.00 78.75 71 MET A C 1
ATOM 556 O O . MET A 1 71 ? -10.441 7.259 -2.252 1.00 78.75 71 MET A O 1
ATOM 560 N N . VAL A 1 72 ? -12.353 8.107 -3.0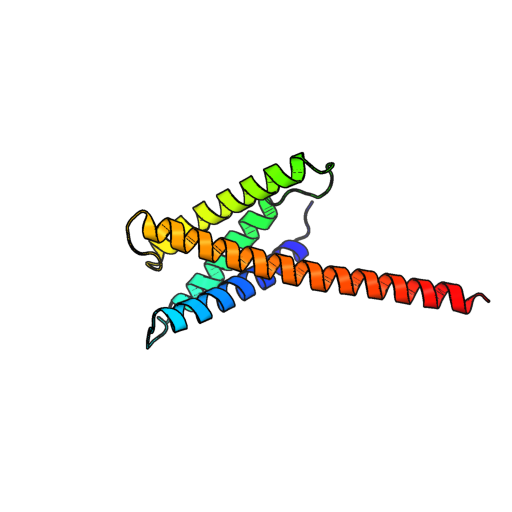73 1.00 82.56 72 VAL A N 1
ATOM 561 C CA . VAL A 1 72 ? -11.959 7.993 -4.487 1.00 82.56 72 VAL A CA 1
ATOM 562 C C . VAL A 1 72 ? -10.741 8.869 -4.791 1.00 82.56 72 VAL A C 1
ATOM 564 O O . VAL A 1 72 ? -9.788 8.394 -5.403 1.00 82.56 72 VAL A O 1
ATOM 567 N N . LEU A 1 73 ? -10.718 10.124 -4.332 1.00 85.38 73 LEU A N 1
ATOM 568 C CA . LEU A 1 73 ? -9.560 11.009 -4.513 1.00 85.38 73 LEU A CA 1
ATOM 569 C C . LEU A 1 73 ? -8.302 10.466 -3.825 1.00 85.38 73 LEU A C 1
ATOM 571 O O . LEU A 1 73 ? -7.216 10.516 -4.401 1.00 85.38 73 LEU A O 1
ATOM 575 N N . HIS A 1 74 ? -8.447 9.914 -2.621 1.00 87.50 74 HIS A N 1
ATOM 576 C CA . HIS A 1 74 ? -7.351 9.275 -1.905 1.00 87.50 74 HIS A CA 1
ATOM 577 C C . HIS A 1 74 ? -6.808 8.061 -2.674 1.00 87.50 74 HIS A C 1
ATOM 579 O O . HIS A 1 74 ? -5.598 7.949 -2.867 1.00 87.50 74 HIS A O 1
ATOM 585 N N . TYR A 1 75 ? -7.692 7.207 -3.191 1.00 85.81 75 TYR A N 1
ATOM 586 C CA . TYR A 1 75 ? -7.313 6.073 -4.030 1.00 85.81 75 TYR A CA 1
ATOM 587 C C . TYR A 1 75 ? -6.568 6.512 -5.302 1.00 85.81 75 TYR A C 1
ATOM 589 O O . TYR A 1 75 ? -5.512 5.963 -5.622 1.00 85.81 75 TYR A O 1
ATOM 597 N N . LEU A 1 76 ? -7.057 7.545 -5.996 1.00 87.62 76 LEU A N 1
ATOM 598 C CA . LEU A 1 76 ? -6.379 8.101 -7.171 1.00 87.62 76 LEU A CA 1
ATOM 599 C C . LEU A 1 76 ? -4.990 8.654 -6.818 1.00 87.62 76 LEU A C 1
ATOM 601 O O . LEU A 1 76 ? -4.036 8.426 -7.561 1.00 87.62 76 LEU A O 1
ATOM 605 N N . ALA A 1 77 ? -4.847 9.327 -5.673 1.00 88.81 77 ALA A N 1
ATOM 606 C CA . ALA A 1 77 ? -3.551 9.810 -5.201 1.00 88.81 77 ALA A CA 1
ATOM 607 C C . ALA A 1 77 ? -2.568 8.654 -4.946 1.00 88.81 77 ALA A C 1
ATOM 609 O O . ALA A 1 77 ? -1.416 8.726 -5.378 1.00 88.81 77 ALA A O 1
ATOM 610 N N . LEU A 1 78 ? -3.022 7.563 -4.316 1.00 89.44 78 LEU A N 1
ATOM 611 C CA . LEU A 1 78 ? -2.199 6.366 -4.117 1.00 89.44 78 LEU A CA 1
ATOM 612 C C . LEU A 1 78 ? -1.798 5.719 -5.447 1.00 89.44 78 LEU A C 1
ATOM 614 O O . LEU A 1 78 ? -0.635 5.352 -5.606 1.00 89.44 78 LEU A O 1
ATOM 618 N N . CYS A 1 79 ? -2.708 5.646 -6.424 1.00 90.00 79 CYS A N 1
ATOM 619 C CA . CYS A 1 79 ? -2.395 5.140 -7.762 1.00 90.00 79 CYS A CA 1
ATOM 620 C C . CYS A 1 79 ? -1.283 5.954 -8.433 1.00 90.00 79 CYS A C 1
ATOM 622 O O . CYS A 1 79 ? -0.355 5.379 -9.003 1.00 90.00 79 CYS A O 1
ATOM 624 N N . VAL A 1 80 ? -1.333 7.288 -8.343 1.00 90.31 80 VAL A N 1
ATOM 625 C CA . VAL A 1 80 ? -0.290 8.165 -8.900 1.00 90.31 80 VAL A CA 1
ATOM 626 C C . VAL A 1 80 ? 1.050 7.929 -8.201 1.00 90.31 80 VAL A C 1
ATOM 628 O O . VAL A 1 80 ? 2.058 7.717 -8.875 1.00 90.31 80 VAL A O 1
ATOM 631 N N . ILE A 1 81 ? 1.064 7.906 -6.865 1.00 91.19 81 ILE A N 1
ATOM 632 C CA . ILE A 1 81 ? 2.276 7.674 -6.064 1.00 91.19 81 ILE A CA 1
ATOM 633 C C . ILE A 1 81 ? 2.908 6.321 -6.413 1.00 91.19 81 ILE A C 1
ATOM 635 O O . ILE A 1 81 ? 4.099 6.255 -6.721 1.00 91.19 81 ILE A O 1
ATOM 639 N N . MET A 1 82 ? 2.108 5.254 -6.426 1.00 89.62 82 MET A N 1
ATOM 640 C CA . MET A 1 82 ? 2.581 3.901 -6.723 1.00 89.62 82 MET A CA 1
ATOM 641 C C . MET A 1 82 ? 3.011 3.738 -8.177 1.00 89.62 82 MET A C 1
ATOM 643 O O . MET A 1 82 ? 3.994 3.056 -8.446 1.00 89.62 82 MET A O 1
ATOM 647 N N . THR A 1 83 ? 2.372 4.433 -9.118 1.00 89.25 83 THR A N 1
ATOM 648 C CA . THR A 1 83 ? 2.824 4.457 -10.516 1.00 89.25 83 THR A CA 1
ATOM 649 C C . THR A 1 83 ? 4.194 5.121 -10.651 1.00 89.25 83 THR A C 1
ATOM 651 O O . THR A 1 83 ? 5.044 4.626 -11.391 1.00 89.25 83 THR A O 1
ATOM 654 N N . ILE A 1 84 ? 4.444 6.223 -9.937 1.00 90.00 84 ILE A N 1
ATOM 655 C CA . ILE A 1 84 ? 5.751 6.899 -9.946 1.00 90.00 84 ILE A CA 1
ATOM 656 C C . ILE A 1 84 ? 6.826 5.990 -9.336 1.00 90.00 84 ILE A C 1
ATOM 658 O O . ILE A 1 84 ? 7.897 5.831 -9.926 1.00 90.00 84 ILE A O 1
ATOM 662 N N . LEU A 1 85 ? 6.535 5.365 -8.191 1.00 89.81 85 LEU A N 1
ATOM 663 C CA . LEU A 1 85 ? 7.448 4.430 -7.527 1.00 89.81 85 LEU A CA 1
ATOM 664 C C . LEU A 1 85 ? 7.722 3.195 -8.391 1.00 89.81 85 LEU A C 1
ATOM 666 O O . LEU A 1 85 ? 8.880 2.879 -8.647 1.00 89.81 85 LEU A O 1
ATOM 670 N N . GLY A 1 86 ? 6.680 2.559 -8.924 1.00 85.81 86 GLY A N 1
ATOM 671 C CA . GLY A 1 86 ? 6.794 1.378 -9.777 1.00 85.81 86 GLY A CA 1
ATOM 672 C C . GLY A 1 86 ? 7.578 1.638 -11.063 1.00 85.81 86 GLY A C 1
ATOM 673 O O . GLY A 1 86 ? 8.384 0.801 -11.463 1.00 85.81 86 GLY A O 1
ATOM 674 N N . LYS A 1 87 ? 7.437 2.823 -11.674 1.00 86.00 87 LYS A N 1
ATOM 675 C CA . LYS A 1 87 ? 8.290 3.237 -12.802 1.00 86.00 87 LYS A CA 1
ATOM 676 C C . LYS A 1 87 ? 9.746 3.427 -12.386 1.00 86.00 87 LYS A C 1
ATOM 678 O O . LYS A 1 87 ? 10.641 3.015 -13.115 1.00 86.00 87 LYS A O 1
ATOM 683 N N . ARG A 1 88 ? 9.996 4.034 -11.222 1.00 86.50 88 ARG A N 1
ATOM 684 C CA . ARG A 1 88 ? 11.356 4.277 -10.713 1.00 86.50 88 ARG A CA 1
ATOM 685 C C . ARG A 1 88 ? 12.070 2.988 -10.303 1.00 86.50 88 ARG A C 1
ATOM 687 O O . ARG A 1 88 ? 13.285 2.906 -10.443 1.00 86.50 88 ARG A O 1
ATOM 694 N N . PHE A 1 89 ? 11.327 2.002 -9.811 1.00 84.25 89 PHE A N 1
ATOM 695 C CA . PHE A 1 89 ? 11.843 0.685 -9.436 1.00 84.25 89 PHE A CA 1
ATOM 696 C C . PHE A 1 89 ? 11.879 -0.313 -10.597 1.00 84.25 89 PHE A C 1
ATOM 698 O O . PHE A 1 89 ? 12.448 -1.390 -10.446 1.00 84.25 89 PHE A O 1
ATOM 705 N N . GLY A 1 90 ? 11.307 0.038 -11.752 1.00 80.62 90 GLY A N 1
ATOM 706 C CA . GLY A 1 90 ? 11.267 -0.834 -12.926 1.00 80.62 90 GLY A CA 1
ATOM 707 C C . GLY A 1 90 ? 10.278 -1.997 -12.808 1.00 80.62 90 GLY A C 1
ATOM 708 O O . GLY A 1 90 ? 10.404 -2.968 -13.541 1.00 80.62 90 GLY A O 1
ATOM 709 N N . TRP A 1 91 ? 9.297 -1.913 -11.904 1.00 79.06 91 TRP A N 1
ATOM 710 C CA . TRP A 1 91 ? 8.256 -2.937 -11.732 1.00 79.06 91 TRP A CA 1
ATOM 711 C C . TRP A 1 91 ? 7.213 -2.909 -12.848 1.00 79.06 91 TRP A C 1
ATOM 713 O O . TRP A 1 91 ? 6.535 -3.897 -13.103 1.00 79.06 91 TRP A O 1
ATOM 723 N N . VAL A 1 92 ? 7.055 -1.751 -13.488 1.00 75.06 92 VAL A N 1
ATOM 724 C CA . VAL A 1 92 ? 5.956 -1.488 -14.411 1.00 75.06 92 VAL A CA 1
ATOM 725 C C . VAL A 1 92 ? 6.477 -1.423 -15.845 1.00 75.06 92 VAL A C 1
ATOM 727 O O . VAL A 1 92 ? 7.371 -0.614 -16.116 1.00 75.06 92 VAL A O 1
ATOM 730 N N . PRO A 1 93 ? 5.904 -2.198 -16.786 1.00 71.38 93 PRO A N 1
ATOM 731 C CA . PRO A 1 93 ? 6.262 -2.083 -18.191 1.00 71.38 93 PRO A CA 1
ATOM 732 C C . PRO A 1 93 ? 5.926 -0.681 -18.726 1.00 71.38 93 PRO A C 1
ATOM 734 O O . PRO A 1 93 ? 4.925 -0.076 -18.322 1.00 71.38 93 PRO A O 1
ATOM 737 N N . PRO A 1 94 ? 6.739 -0.133 -19.643 1.00 72.56 94 PRO A N 1
ATOM 738 C CA . PRO A 1 94 ? 6.484 1.185 -20.205 1.00 72.56 94 PRO A CA 1
ATOM 739 C C . PRO A 1 94 ? 5.159 1.201 -20.984 1.00 72.56 94 PRO A C 1
ATOM 741 O O . PRO A 1 94 ? 4.844 0.280 -21.731 1.00 72.56 94 PRO A O 1
ATOM 744 N N . GLY A 1 95 ? 4.387 2.279 -20.827 1.00 82.38 95 GLY A N 1
ATOM 745 C CA . GLY A 1 95 ? 3.128 2.498 -21.546 1.00 82.38 95 GLY A CA 1
ATOM 746 C C . GLY A 1 95 ? 1.880 2.479 -20.660 1.00 82.38 95 GLY A C 1
ATOM 747 O O . GLY A 1 95 ? 1.955 2.453 -19.432 1.00 82.38 95 GLY A O 1
ATOM 748 N N . ILE A 1 96 ? 0.711 2.541 -21.304 1.00 84.50 96 ILE A N 1
ATOM 749 C CA . ILE A 1 96 ? -0.602 2.644 -20.638 1.00 84.50 96 ILE A CA 1
ATOM 750 C C . ILE A 1 96 ? -0.961 1.338 -19.920 1.00 84.50 96 ILE A C 1
ATOM 752 O O . ILE A 1 96 ? -1.499 1.376 -18.817 1.00 84.50 96 ILE A O 1
ATOM 756 N N . ALA A 1 97 ? -0.600 0.189 -20.500 1.00 84.00 97 ALA A N 1
ATOM 757 C CA . ALA A 1 97 ? -0.844 -1.122 -19.903 1.00 84.00 97 ALA A CA 1
ATOM 758 C C . ALA A 1 97 ? -0.213 -1.246 -18.507 1.00 84.00 97 ALA A C 1
ATOM 760 O O . ALA A 1 97 ? -0.863 -1.713 -17.579 1.00 84.00 97 ALA A O 1
ATOM 761 N N . GLY A 1 98 ? 1.010 -0.739 -18.326 1.00 83.19 98 GLY A N 1
ATOM 762 C CA . GLY A 1 98 ? 1.671 -0.742 -17.025 1.00 83.19 98 GLY A CA 1
ATOM 763 C C . GLY A 1 98 ? 0.958 0.112 -15.970 1.00 83.19 98 GLY A C 1
ATOM 764 O O . GLY A 1 98 ? 0.880 -0.275 -14.808 1.00 83.19 98 GLY A O 1
ATOM 765 N N . VAL A 1 99 ? 0.378 1.248 -16.370 1.00 86.38 99 VAL A N 1
ATOM 766 C CA . VAL A 1 99 ? -0.422 2.087 -15.459 1.00 86.38 99 VAL A CA 1
ATOM 767 C C . VAL A 1 99 ? -1.694 1.359 -15.023 1.00 86.38 99 VAL A C 1
ATOM 769 O O . VAL A 1 99 ? -2.073 1.444 -13.859 1.00 86.38 99 VAL A O 1
ATOM 772 N N . ILE A 1 100 ? -2.331 0.617 -15.933 1.00 88.00 100 ILE A N 1
ATOM 773 C CA . ILE A 1 100 ? -3.528 -0.177 -15.626 1.00 88.00 100 ILE A CA 1
ATOM 774 C C . ILE A 1 100 ? -3.189 -1.307 -14.649 1.00 88.00 100 ILE A C 1
ATOM 776 O O . ILE A 1 100 ? -3.886 -1.460 -13.651 1.00 88.00 100 ILE A O 1
ATOM 780 N N . VAL A 1 101 ? -2.106 -2.052 -14.896 1.00 86.50 101 VAL A N 1
ATOM 781 C CA . VAL A 1 101 ? -1.642 -3.120 -13.993 1.00 86.50 101 VAL A CA 1
ATOM 782 C C . VAL A 1 101 ? -1.364 -2.558 -12.599 1.00 86.50 101 VAL A C 1
ATOM 784 O O . VAL A 1 101 ? -1.896 -3.068 -11.621 1.00 86.50 101 VAL A O 1
ATOM 787 N N . MET A 1 102 ? -0.645 -1.435 -12.510 1.00 88.75 102 MET A N 1
ATOM 788 C CA . MET A 1 102 ? -0.372 -0.793 -11.224 1.00 88.75 102 MET A CA 1
ATOM 789 C C . MET A 1 102 ? -1.652 -0.330 -10.515 1.00 88.75 102 MET A C 1
ATOM 791 O O . MET A 1 102 ? -1.772 -0.468 -9.302 1.00 88.75 102 MET A O 1
ATOM 795 N N . ALA A 1 103 ? -2.630 0.212 -11.245 1.00 88.94 103 ALA A N 1
ATOM 796 C CA . ALA A 1 103 ? -3.911 0.583 -10.649 1.00 88.94 103 ALA A CA 1
ATOM 797 C C . ALA A 1 103 ? -4.647 -0.643 -10.081 1.00 88.94 103 ALA A C 1
ATOM 799 O O . ALA A 1 103 ? -5.218 -0.560 -8.997 1.00 88.94 103 ALA A O 1
ATOM 800 N N . ILE A 1 104 ? -4.597 -1.786 -10.772 1.00 90.38 104 ILE A N 1
ATOM 801 C CA . ILE A 1 104 ? -5.167 -3.047 -10.279 1.00 90.38 104 ILE A CA 1
ATOM 802 C C . ILE A 1 104 ? -4.433 -3.514 -9.015 1.00 90.38 104 ILE A C 1
ATOM 804 O O . ILE A 1 104 ? -5.092 -3.850 -8.032 1.00 90.38 104 ILE A O 1
ATOM 808 N N . ASP A 1 105 ? -3.100 -3.466 -8.990 1.00 89.75 105 ASP A N 1
ATOM 809 C CA . ASP A 1 105 ? -2.310 -3.836 -7.808 1.00 89.75 105 ASP A CA 1
ATOM 810 C C . ASP A 1 105 ? -2.675 -2.970 -6.594 1.00 89.75 105 ASP A C 1
ATOM 812 O O . ASP A 1 105 ? -2.912 -3.484 -5.499 1.00 89.75 105 ASP A O 1
ATOM 816 N N . VAL A 1 106 ? -2.803 -1.651 -6.784 1.00 89.69 106 VAL A N 1
ATOM 817 C CA . VAL A 1 106 ? -3.241 -0.740 -5.716 1.00 89.69 106 VAL A CA 1
ATOM 818 C C . VAL A 1 106 ? -4.66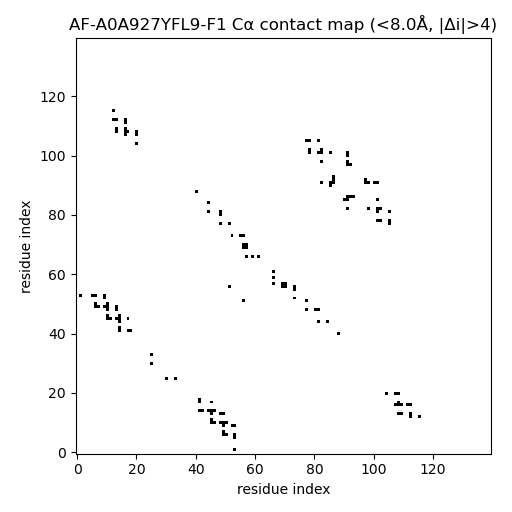3 -1.066 -5.260 1.00 89.69 106 VAL A C 1
ATOM 820 O O . VAL A 1 106 ? -4.917 -1.061 -4.055 1.00 89.69 106 VAL A O 1
ATOM 823 N N . ALA A 1 107 ? -5.583 -1.394 -6.174 1.00 90.44 107 ALA A N 1
ATOM 824 C CA . ALA A 1 107 ? -6.937 -1.821 -5.817 1.00 90.44 107 ALA A CA 1
ATOM 825 C C . ALA A 1 107 ? -6.934 -3.089 -4.951 1.00 90.44 107 ALA A C 1
ATOM 827 O O . ALA A 1 107 ? -7.667 -3.156 -3.963 1.00 90.44 107 ALA A O 1
ATOM 828 N N . LEU A 1 108 ? -6.090 -4.072 -5.281 1.00 90.75 108 LEU A N 1
ATOM 829 C CA . LEU A 1 108 ? -5.951 -5.311 -4.515 1.00 90.75 108 LEU A CA 1
ATOM 830 C C . LEU A 1 108 ? -5.403 -5.049 -3.111 1.00 90.75 108 LEU A C 1
ATOM 832 O O . LEU A 1 108 ? -5.981 -5.524 -2.132 1.00 90.75 108 LEU A O 1
ATOM 836 N N . VAL A 1 109 ? -4.343 -4.243 -2.990 1.00 90.31 109 VAL A N 1
ATOM 837 C CA . VAL A 1 109 ? -3.808 -3.834 -1.680 1.00 90.31 109 VAL A CA 1
ATOM 838 C C . VAL A 1 109 ? -4.887 -3.124 -0.866 1.00 90.31 109 VAL A C 1
ATOM 840 O O . VAL A 1 109 ? -5.069 -3.421 0.313 1.00 90.31 109 VAL A O 1
ATOM 843 N N . TYR A 1 110 ? -5.640 -2.220 -1.493 1.00 87.00 110 TYR A N 1
ATOM 844 C CA . TYR A 1 110 ? -6.716 -1.489 -0.832 1.00 87.00 110 TYR A CA 1
ATOM 845 C C . TYR A 1 110 ? -7.822 -2.426 -0.330 1.00 87.00 110 TYR A C 1
ATOM 847 O O . TYR A 1 110 ? -8.261 -2.299 0.812 1.00 87.00 110 TYR A O 1
ATOM 855 N N . ALA A 1 111 ? -8.227 -3.406 -1.142 1.00 86.50 111 ALA A N 1
ATOM 856 C CA . ALA A 1 111 ? -9.217 -4.411 -0.769 1.00 86.50 111 ALA A CA 1
ATOM 857 C C . ALA A 1 111 ? -8.743 -5.281 0.407 1.00 86.50 111 ALA A C 1
ATOM 859 O O . ALA A 1 111 ? -9.514 -5.522 1.337 1.00 86.50 111 ALA A O 1
ATOM 860 N N . ILE A 1 112 ? -7.472 -5.699 0.411 1.00 88.06 112 ILE A N 1
ATOM 861 C CA . ILE A 1 112 ? -6.869 -6.452 1.521 1.00 88.06 112 ILE A CA 1
ATOM 862 C C . ILE A 1 112 ? -6.855 -5.604 2.797 1.00 88.06 112 ILE A C 1
ATOM 864 O O . ILE A 1 112 ? -7.290 -6.074 3.848 1.00 88.06 112 ILE A O 1
ATOM 868 N N . CYS A 1 113 ? -6.403 -4.350 2.714 1.00 85.00 113 CYS A N 1
ATOM 869 C CA . CYS A 1 113 ? -6.368 -3.433 3.851 1.00 85.00 113 CYS A CA 1
ATOM 870 C C . CYS A 1 113 ? -7.768 -3.175 4.419 1.00 85.00 113 CYS A C 1
ATOM 872 O O . CYS A 1 113 ? -7.955 -3.241 5.633 1.00 85.00 113 CYS A O 1
ATOM 874 N N . PHE A 1 114 ? -8.757 -2.925 3.558 1.00 82.44 114 PHE A N 1
ATOM 875 C CA . PHE A 1 114 ? -10.140 -2.699 3.975 1.00 82.44 114 PHE A CA 1
ATOM 876 C C . PHE A 1 114 ? -10.762 -3.958 4.588 1.00 82.44 114 PHE A C 1
ATOM 878 O O . PHE A 1 114 ? -11.412 -3.883 5.627 1.00 82.44 114 PHE A O 1
ATOM 885 N N . GLY A 1 115 ? -10.511 -5.130 3.998 1.00 82.31 115 GLY A N 1
ATOM 886 C CA . GLY A 1 115 ? -10.948 -6.411 4.547 1.00 82.31 115 GLY A CA 1
ATOM 887 C C . GLY A 1 115 ? -10.331 -6.697 5.917 1.00 82.31 115 GLY A C 1
ATOM 888 O O . GLY A 1 115 ? -11.045 -7.065 6.850 1.00 82.31 115 GLY A O 1
ATOM 889 N N . ALA A 1 116 ? -9.024 -6.472 6.073 1.00 81.94 116 ALA A N 1
ATOM 890 C CA . ALA A 1 116 ? -8.342 -6.604 7.357 1.00 81.94 116 ALA A CA 1
ATOM 891 C C . ALA A 1 116 ? -8.937 -5.643 8.393 1.00 81.94 116 ALA A C 1
ATOM 893 O O . ALA A 1 116 ? -9.306 -6.075 9.484 1.00 81.94 116 ALA A O 1
ATOM 894 N N . TYR A 1 117 ? -9.092 -4.368 8.033 1.00 78.81 117 TYR A N 1
ATOM 895 C CA . TYR A 1 117 ? -9.695 -3.350 8.889 1.00 78.81 117 TYR A CA 1
ATOM 896 C C . TYR A 1 117 ? -11.103 -3.755 9.344 1.00 78.81 117 TYR A C 1
ATOM 898 O O . TYR A 1 117 ? -11.366 -3.794 10.542 1.00 78.81 117 TYR A O 1
ATOM 906 N N . TYR A 1 118 ? -11.960 -4.189 8.417 1.00 79.88 118 TYR A N 1
ATOM 907 C CA . TYR A 1 118 ? -13.309 -4.663 8.723 1.00 79.88 118 TYR A CA 1
ATOM 908 C C . TYR A 1 118 ? -13.314 -5.848 9.703 1.00 79.88 118 TYR A C 1
ATOM 910 O O . TYR A 1 118 ? -14.105 -5.879 10.646 1.00 79.88 118 TYR A O 1
ATOM 918 N N . LEU A 1 119 ? -12.413 -6.821 9.523 1.00 79.00 119 LEU A N 1
ATOM 919 C CA . LEU A 1 119 ? -12.297 -7.964 10.434 1.00 79.00 119 LEU A CA 1
ATOM 920 C C . LEU A 1 119 ? -11.823 -7.551 11.834 1.00 79.00 119 LEU A C 1
ATOM 922 O O . LEU A 1 119 ? -12.313 -8.094 12.828 1.00 79.00 119 LEU A O 1
ATOM 926 N N . PHE A 1 120 ? -10.875 -6.615 11.926 1.00 77.31 120 PHE A N 1
ATOM 927 C CA . PHE A 1 120 ? -10.385 -6.098 13.206 1.00 77.31 120 PHE A CA 1
ATOM 928 C C . PHE A 1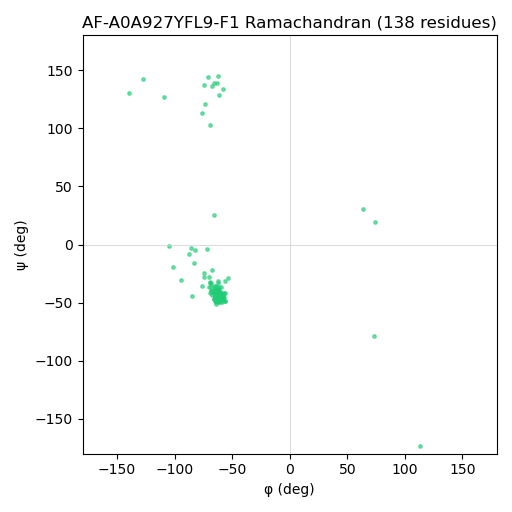 120 ? -11.437 -5.257 13.929 1.00 77.31 120 PHE A C 1
ATOM 930 O O . PHE A 1 120 ? -11.606 -5.413 15.138 1.00 77.31 120 PHE A O 1
ATOM 937 N N . ASP A 1 121 ? -12.168 -4.415 13.209 1.00 77.62 121 ASP A N 1
ATOM 938 C CA . ASP A 1 121 ? -13.232 -3.594 13.780 1.00 77.62 121 ASP A CA 1
ATOM 939 C C . ASP A 1 121 ? -14.413 -4.443 14.239 1.00 77.62 121 ASP A C 1
ATOM 941 O O . ASP A 1 121 ? -14.926 -4.237 15.338 1.00 77.62 121 ASP A O 1
ATOM 945 N N . ARG A 1 122 ? -14.784 -5.478 13.474 1.00 75.56 122 ARG A N 1
ATOM 946 C CA . ARG A 1 122 ? -15.807 -6.434 13.912 1.00 75.56 122 ARG A CA 1
ATOM 947 C C . ARG A 1 122 ? -15.406 -7.127 15.215 1.00 75.56 122 ARG A C 1
ATOM 949 O O . ARG A 1 122 ? -16.218 -7.206 16.131 1.00 75.56 122 ARG A O 1
ATOM 956 N N . LYS A 1 123 ? -14.147 -7.571 15.335 1.00 78.12 123 LYS A N 1
ATOM 957 C CA . LYS A 1 123 ? -13.627 -8.168 16.580 1.00 78.12 123 LYS A CA 1
ATOM 958 C C . LYS A 1 123 ? -13.641 -7.185 17.751 1.00 78.12 123 LYS A C 1
ATOM 960 O O . LYS A 1 123 ? -13.976 -7.579 18.863 1.00 78.12 123 LYS A O 1
ATOM 965 N N . GLN A 1 124 ? -13.289 -5.920 17.518 1.00 81.19 124 GLN A N 1
ATOM 966 C CA . GLN A 1 124 ? -13.360 -4.890 18.558 1.00 81.19 124 GLN A CA 1
ATOM 967 C C . GLN A 1 124 ? -14.803 -4.645 19.011 1.00 81.19 124 GLN A C 1
ATOM 969 O O . GLN A 1 124 ? -15.056 -4.570 20.211 1.00 81.19 124 GLN A O 1
ATOM 974 N N . ALA A 1 125 ? -15.755 -4.577 18.078 1.00 78.31 125 ALA A N 1
ATOM 975 C CA . ALA A 1 125 ? -17.170 -4.428 18.403 1.00 78.31 125 ALA A CA 1
ATOM 976 C C . ALA A 1 125 ? -17.707 -5.626 19.208 1.00 78.31 125 ALA A C 1
ATOM 978 O O . ALA A 1 125 ? -18.449 -5.443 20.173 1.00 78.31 125 ALA A O 1
ATOM 979 N N . GLU A 1 126 ? -17.302 -6.849 18.856 1.00 83.75 126 GLU A N 1
ATOM 980 C CA . GLU A 1 126 ? -17.636 -8.063 19.610 1.00 83.75 126 GLU A CA 1
ATOM 981 C C . GLU A 1 126 ? -17.058 -8.041 21.036 1.00 83.75 126 GLU A C 1
ATOM 983 O O . GLU A 1 126 ? -17.780 -8.352 21.983 1.00 83.75 126 GLU A O 1
ATOM 988 N N . ASP A 1 127 ? -15.799 -7.623 21.217 1.00 85.50 127 ASP A N 1
ATOM 989 C CA . ASP A 1 127 ? -15.156 -7.526 22.538 1.00 85.50 127 ASP A CA 1
ATOM 990 C C . ASP A 1 127 ? -15.820 -6.467 23.433 1.00 85.50 127 ASP A C 1
ATOM 992 O O . ASP A 1 127 ? -16.064 -6.709 24.617 1.00 85.50 127 ASP A O 1
ATOM 996 N N . ILE A 1 128 ? -16.192 -5.314 22.864 1.00 84.56 128 ILE A N 1
ATOM 997 C CA . ILE A 1 128 ? -16.950 -4.274 23.575 1.00 84.56 128 ILE A CA 1
ATOM 998 C C . ILE A 1 128 ? -18.316 -4.814 24.009 1.00 84.56 128 ILE A C 1
ATOM 1000 O O . ILE A 1 128 ? -18.689 -4.674 25.174 1.00 84.56 128 ILE A O 1
ATOM 1004 N N . ASN A 1 129 ? -19.047 -5.470 23.102 1.00 87.69 129 ASN A N 1
ATOM 1005 C CA . ASN A 1 129 ? -20.354 -6.050 23.411 1.00 87.69 129 ASN A CA 1
ATOM 1006 C C . ASN A 1 129 ? -20.264 -7.140 24.484 1.00 87.69 129 ASN A C 1
ATOM 1008 O O . ASN A 1 129 ? -21.135 -7.220 25.351 1.00 87.69 129 ASN A O 1
ATOM 1012 N N . LYS A 1 130 ? -19.208 -7.959 24.458 1.00 86.94 130 LYS A N 1
ATOM 1013 C CA . LYS A 1 130 ? -18.958 -8.981 25.477 1.00 86.94 130 LYS A CA 1
ATOM 1014 C C . LYS A 1 130 ? -18.702 -8.352 26.850 1.00 86.94 130 LYS A C 1
ATOM 1016 O O . LYS A 1 130 ? -19.378 -8.714 27.806 1.00 86.94 130 LYS A O 1
ATOM 1021 N N . LYS A 1 131 ? -17.810 -7.361 26.932 1.00 87.38 131 LYS A N 1
ATOM 1022 C CA . LYS A 1 131 ? -17.508 -6.637 28.181 1.00 87.38 131 LYS A CA 1
ATOM 1023 C C . LYS A 1 131 ? -18.710 -5.878 28.740 1.00 87.38 131 LYS A C 1
ATOM 1025 O O . LYS A 1 131 ? -18.839 -5.741 29.954 1.00 87.38 131 LYS A O 1
ATOM 1030 N N . LEU A 1 132 ? -19.581 -5.363 27.869 1.00 86.12 132 LEU A N 1
ATOM 1031 C CA . LEU A 1 132 ? -20.845 -4.757 28.286 1.00 86.12 132 LEU A CA 1
ATOM 1032 C C . LEU A 1 132 ? -21.745 -5.808 28.938 1.00 86.12 132 LEU A C 1
ATOM 1034 O O . LEU A 1 132 ? -22.180 -5.585 30.060 1.00 86.12 132 LEU A O 1
ATOM 1038 N N . LYS A 1 133 ? -21.965 -6.962 28.293 1.00 86.12 133 LYS A N 1
ATOM 1039 C CA . LYS A 1 133 ? -22.765 -8.049 28.881 1.00 86.12 133 LYS A CA 1
ATOM 1040 C C . LYS A 1 133 ? -22.225 -8.498 30.237 1.00 86.12 133 LYS A C 1
ATOM 1042 O O . LYS A 1 133 ? -22.985 -8.509 31.190 1.00 86.12 133 LYS A O 1
ATOM 1047 N N . GLU A 1 134 ? -20.920 -8.748 30.349 1.00 88.19 134 GLU A N 1
ATOM 1048 C CA . GLU A 1 134 ? -20.284 -9.132 31.622 1.00 88.19 134 GLU A CA 1
ATOM 1049 C C . GLU A 1 134 ? -20.542 -8.099 32.736 1.00 88.19 134 GLU A C 1
ATOM 1051 O O . GLU A 1 134 ? -20.881 -8.466 33.855 1.00 88.19 134 GLU A O 1
ATOM 1056 N N . LYS A 1 135 ? -20.469 -6.796 32.430 1.00 82.31 135 LYS A N 1
ATOM 1057 C CA . LYS A 1 135 ? -20.748 -5.730 33.410 1.00 82.31 135 LYS A CA 1
ATOM 1058 C C . LYS A 1 135 ? -22.214 -5.586 33.820 1.00 82.31 135 LYS A C 1
ATOM 1060 O O . LYS A 1 135 ? -22.470 -5.020 34.886 1.00 82.31 135 LYS A O 1
ATOM 1065 N N . TYR A 1 136 ? -23.153 -5.949 32.949 1.00 79.00 136 TYR A N 1
ATOM 1066 C CA . TYR A 1 136 ? -24.586 -5.800 33.213 1.00 79.00 136 TYR A CA 1
ATOM 1067 C C . TYR A 1 136 ? -25.202 -7.080 33.798 1.00 79.00 136 TYR A C 1
ATOM 1069 O O . TYR A 1 136 ? -26.080 -6.947 34.642 1.00 79.00 136 TYR A O 1
ATOM 1077 N N . ASP A 1 137 ? -24.688 -8.266 33.456 1.00 70.94 137 ASP A N 1
ATOM 1078 C CA . ASP A 1 137 ? -25.107 -9.550 34.044 1.00 70.94 137 ASP A CA 1
ATOM 1079 C C . ASP A 1 137 ? -24.574 -9.744 35.480 1.00 70.94 137 ASP A C 1
ATOM 1081 O O . ASP A 1 137 ? -25.230 -10.387 36.285 1.00 70.94 137 ASP A O 1
ATOM 1085 N N . GLU A 1 138 ? -23.430 -9.154 35.863 1.00 59.28 138 GLU A N 1
ATOM 1086 C CA . GLU A 1 138 ? -22.943 -9.176 37.264 1.00 59.28 138 GLU A CA 1
ATOM 1087 C C . GLU A 1 138 ? -23.760 -8.289 38.231 1.00 59.28 138 GLU A C 1
ATOM 1089 O O . GLU A 1 138 ? -23.467 -8.238 39.428 1.00 59.28 138 GLU A O 1
ATOM 1094 N N . LYS A 1 139 ? -24.746 -7.535 37.727 1.00 54.31 139 LYS A N 1
ATOM 1095 C CA . LYS A 1 139 ? -25.583 -6.627 38.529 1.00 54.31 139 LYS A CA 1
ATOM 1096 C C . LYS A 1 139 ? -27.005 -7.136 38.792 1.00 54.31 139 LYS A C 1
ATOM 1098 O O . LYS A 1 139 ? -27.735 -6.430 39.493 1.00 54.31 139 LYS A O 1
ATOM 1103 N N . GLU A 1 140 ? -27.378 -8.305 38.273 1.00 46.88 140 GLU A N 1
ATOM 1104 C CA . GLU A 1 140 ? -28.588 -9.054 38.663 1.00 46.88 140 GLU A CA 1
ATOM 1105 C C . GLU A 1 140 ? -28.237 -10.214 39.604 1.00 46.88 140 GLU A C 1
ATOM 1107 O O . GLU A 1 140 ? -29.049 -10.472 40.523 1.00 46.88 140 GLU A O 1
#

Mean predicted aligned error: 7.94 Å

Sequence (140 aa):
MRSIKELFKWFIYISAGILVVSAVSFEAYGLEALPKDTLWQILISGAVTALATWILCPEDEDRGKVTAIRMVLHYLALCVIMTILGKRFGWVPPGIAGVIVMAIDVALVYAICFGAYYLFDRKQAEDINKKLKEKYDEKE

Foldseek 3Di:
DDDPVQLVVQLVLLLVLLVVLVVVVCVVVVPPDDDPCVNVLSSVLSNVLSVLCSPQQDDPPDDDPVNVVSVVVSLVVNLVSQLVSCVVVVVFDPDPVRSVVSSVSSVSSVVSSVVVVVVVVVVVVVVVVVVVCVVVVVVD

Nearest PDB structures (foldseek):
  6qvh-assembly1_A  TM=3.026E-01  e=2.651E+00  Streptomyces lividans 1326
  6i1z-assembly1_A  TM=2.968E-01  e=2.651E+00  Zea mays

pLDDT: mean 81.61, std 10.34, range [46.88, 92.5]

Solvent-accessible surface area (backbone atoms only — not comparable to full-atom values): 7790 Å² total; per-residue (Å²): 134,85,54,71,66,54,40,55,52,41,24,54,45,45,32,53,24,48,49,54,54,48,53,52,49,41,62,74,69,65,58,91,68,81,62,85,61,52,64,58,50,46,52,52,50,16,48,52,52,20,51,49,44,66,72,53,53,75,76,92,85,59,85,64,68,64,48,53,55,43,51,52,52,39,51,53,52,50,38,53,54,49,44,54,49,31,53,75,72,63,75,40,58,88,64,68,69,26,53,52,52,47,43,51,54,49,50,51,29,50,50,48,39,51,51,51,48,51,55,53,51,51,51,51,53,51,52,51,54,49,55,49,49,57,65,57,62,77,72,114

Radius of gyration: 18.61 Å; Cα contacts (8 Å, |Δi|>4): 81; chains: 1; bounding box: 46×33×60 Å